Protein AF-A0A957IYY8-F1 (afdb_monomer_lite)

Structure (mmCIF, N/CA/C/O backbone):
data_AF-A0A957IYY8-F1
#
_entry.id   AF-A0A957IYY8-F1
#
loop_
_atom_site.group_PDB
_atom_site.id
_atom_site.type_symbol
_atom_site.label_atom_id
_atom_site.label_alt_id
_atom_site.label_comp_id
_atom_site.label_asym_id
_atom_site.label_entity_id
_atom_site.label_seq_id
_atom_site.pdbx_PDB_ins_code
_atom_site.Cartn_x
_atom_site.Cartn_y
_atom_site.Cartn_z
_atom_site.occupancy
_atom_site.B_iso_or_equiv
_atom_site.auth_seq_id
_atom_site.auth_comp_id
_atom_site.auth_asym_id
_atom_site.auth_atom_id
_atom_site.pdbx_PDB_model_num
ATOM 1 N N . MET A 1 1 ? -9.409 4.990 12.512 1.00 92.94 1 MET A N 1
ATOM 2 C CA . MET A 1 1 ? -9.233 3.867 11.552 1.00 92.94 1 MET A CA 1
ATOM 3 C C . MET A 1 1 ? -7.993 3.044 11.870 1.00 92.94 1 MET A C 1
ATOM 5 O O . MET A 1 1 ? -7.031 3.580 12.411 1.00 92.94 1 MET A O 1
ATOM 9 N N . LYS A 1 2 ? -7.965 1.770 11.450 1.00 94.50 2 LYS A N 1
ATOM 10 C CA . LYS A 1 2 ? -6.816 0.862 11.620 1.00 94.50 2 LYS A CA 1
ATOM 11 C C . LYS A 1 2 ? -6.450 0.139 10.320 1.00 94.50 2 LYS A C 1
ATOM 13 O O . LYS A 1 2 ? -7.322 -0.452 9.693 1.00 94.50 2 LYS A O 1
ATOM 18 N N . LEU A 1 3 ? -5.168 0.152 9.948 1.00 95.88 3 LEU A N 1
ATOM 19 C CA . LEU A 1 3 ? -4.639 -0.587 8.795 1.00 95.88 3 LEU A CA 1
ATOM 20 C C . LEU A 1 3 ? -4.663 -2.095 9.076 1.00 95.88 3 LEU A C 1
ATOM 22 O O . LEU A 1 3 ? -4.176 -2.521 10.125 1.00 95.88 3 LEU A O 1
ATOM 26 N N . ILE A 1 4 ? -5.198 -2.883 8.141 1.00 97.75 4 ILE A N 1
ATOM 27 C CA . ILE A 1 4 ? -5.321 -4.345 8.267 1.00 97.75 4 ILE A CA 1
ATOM 28 C C . ILE A 1 4 ? -4.705 -5.126 7.102 1.00 97.75 4 ILE A C 1
ATOM 30 O O . ILE A 1 4 ? -4.376 -6.293 7.276 1.00 97.75 4 ILE A O 1
ATOM 34 N N . GLU A 1 5 ? -4.494 -4.505 5.941 1.00 98.25 5 GLU A N 1
ATOM 35 C CA . GLU A 1 5 ? -3.810 -5.133 4.802 1.00 98.25 5 GLU A CA 1
ATOM 36 C C . GLU A 1 5 ? -3.047 -4.078 4.000 1.00 98.25 5 GLU A C 1
ATOM 38 O O . GLU A 1 5 ? -3.537 -2.961 3.815 1.00 98.25 5 GLU A O 1
ATOM 43 N N . ALA A 1 6 ? -1.871 -4.438 3.489 1.00 98.12 6 ALA A N 1
ATOM 44 C CA . ALA A 1 6 ? -1.115 -3.637 2.534 1.00 98.12 6 ALA A CA 1
ATOM 45 C C . ALA A 1 6 ? -0.638 -4.504 1.361 1.00 98.12 6 ALA A C 1
ATOM 47 O O . ALA A 1 6 ? -0.096 -5.590 1.556 1.00 98.12 6 ALA A O 1
ATOM 48 N N . HIS A 1 7 ? -0.810 -4.011 0.136 1.00 98.38 7 HIS A N 1
ATOM 49 C CA . HIS A 1 7 ? -0.448 -4.708 -1.096 1.00 98.38 7 HIS A CA 1
ATOM 50 C C . HIS A 1 7 ? 0.373 -3.789 -2.006 1.00 98.38 7 HIS A C 1
ATOM 52 O O . HIS A 1 7 ? -0.148 -2.826 -2.574 1.00 98.38 7 HIS A O 1
ATOM 58 N N . ALA A 1 8 ? 1.672 -4.080 -2.115 1.00 98.25 8 ALA A N 1
ATOM 59 C CA . ALA A 1 8 ? 2.616 -3.302 -2.909 1.00 98.25 8 ALA A CA 1
ATOM 60 C C . ALA A 1 8 ? 2.744 -3.860 -4.332 1.00 98.25 8 ALA A C 1
ATOM 62 O O . ALA A 1 8 ? 3.024 -5.042 -4.522 1.00 98.25 8 ALA A O 1
ATOM 63 N N . THR A 1 9 ? 2.635 -2.987 -5.328 1.00 97.88 9 THR A N 1
ATOM 64 C CA . THR A 1 9 ? 2.83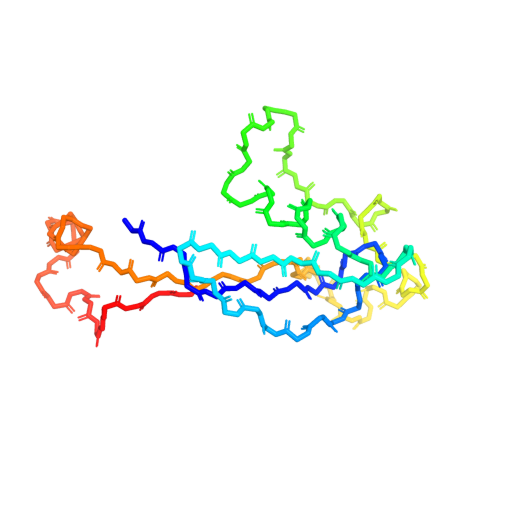9 -3.305 -6.750 1.00 97.88 9 THR A CA 1
ATOM 65 C C . THR A 1 9 ? 3.737 -2.244 -7.382 1.00 97.88 9 THR A C 1
ATOM 67 O O . THR A 1 9 ? 3.893 -1.158 -6.836 1.00 97.88 9 THR A O 1
ATOM 70 N N . ASN A 1 10 ? 4.377 -2.544 -8.513 1.00 97.62 10 ASN A N 1
ATOM 71 C CA . ASN A 1 10 ? 5.042 -1.543 -9.357 1.00 97.62 10 ASN A CA 1
ATOM 72 C C . ASN A 1 10 ? 6.015 -0.581 -8.632 1.00 97.62 10 ASN A C 1
ATOM 74 O O . ASN A 1 10 ? 6.071 0.608 -8.956 1.00 97.62 10 ASN A O 1
ATOM 78 N N . TYR A 1 11 ? 6.821 -1.069 -7.680 1.00 97.69 11 TYR A N 1
ATOM 79 C CA . TYR A 1 11 ? 7.711 -0.216 -6.885 1.00 97.69 11 TYR A CA 1
ATOM 80 C C . TYR A 1 11 ? 9.117 -0.794 -6.715 1.00 97.69 11 TYR A C 1
ATOM 82 O O . TYR A 1 11 ? 9.360 -1.736 -5.959 1.00 97.69 11 TYR A O 1
ATOM 90 N N . ARG A 1 12 ? 10.093 -0.157 -7.365 1.00 96.38 12 ARG A N 1
ATOM 91 C CA . ARG A 1 12 ? 11.523 -0.487 -7.354 1.00 96.38 12 ARG A CA 1
ATOM 92 C C . ARG A 1 12 ? 11.764 -1.931 -7.790 1.00 96.38 12 ARG A C 1
ATOM 94 O O . ARG A 1 12 ? 11.744 -2.229 -8.977 1.00 96.38 12 ARG A O 1
ATOM 101 N N . ASN A 1 13 ? 12.033 -2.821 -6.843 1.00 95.44 13 ASN A N 1
ATOM 102 C CA . ASN A 1 13 ? 12.244 -4.242 -7.089 1.00 95.44 13 ASN A CA 1
ATOM 103 C C . ASN A 1 13 ? 10.976 -5.087 -6.861 1.00 95.44 13 ASN A C 1
ATOM 105 O O . ASN A 1 13 ? 11.014 -6.289 -7.102 1.00 95.44 13 ASN A O 1
ATOM 109 N N . ILE A 1 14 ? 9.872 -4.480 -6.415 1.00 97.12 14 ILE A N 1
ATOM 110 C CA . ILE A 1 14 ? 8.563 -5.121 -6.268 1.00 97.12 14 ILE A CA 1
ATOM 111 C C . ILE A 1 14 ? 7.807 -4.979 -7.588 1.00 97.12 14 ILE A C 1
ATOM 113 O O . ILE A 1 14 ? 7.543 -3.864 -8.038 1.00 97.12 14 ILE A O 1
ATOM 117 N N . ILE A 1 15 ? 7.464 -6.113 -8.197 1.00 96.69 15 ILE A N 1
ATOM 118 C CA . ILE A 1 15 ? 6.556 -6.158 -9.350 1.00 96.69 15 ILE A CA 1
ATOM 119 C C . ILE A 1 15 ? 5.123 -6.260 -8.834 1.00 96.69 15 ILE A C 1
ATOM 121 O O . ILE A 1 15 ? 4.323 -5.354 -9.040 1.00 96.69 15 ILE A O 1
ATOM 125 N N . ASP A 1 16 ? 4.860 -7.323 -8.084 1.00 97.56 16 ASP A N 1
ATOM 126 C CA . ASP A 1 16 ? 3.605 -7.598 -7.401 1.00 97.56 16 ASP A CA 1
ATOM 127 C C . ASP A 1 16 ? 3.956 -8.429 -6.163 1.00 97.56 16 ASP A C 1
ATOM 129 O O . ASP A 1 16 ? 4.455 -9.549 -6.289 1.00 97.56 16 ASP A O 1
ATOM 133 N N . ALA A 1 17 ? 3.875 -7.822 -4.981 1.00 97.00 17 ALA A N 1
ATOM 134 C CA . ALA A 1 17 ? 4.041 -8.551 -3.729 1.00 97.00 17 ALA A CA 1
ATOM 135 C C . ALA A 1 17 ? 2.713 -9.217 -3.367 1.00 97.00 17 ALA A C 1
ATOM 137 O O . ALA A 1 17 ? 1.664 -8.680 -3.690 1.00 97.00 17 ALA A O 1
ATOM 138 N N . ASP A 1 18 ? 2.730 -10.320 -2.627 1.00 96.12 18 ASP A N 1
ATOM 139 C CA . ASP A 1 18 ? 1.484 -10.804 -2.034 1.00 96.12 18 ASP A CA 1
ATOM 140 C C . ASP A 1 18 ? 0.939 -9.772 -1.023 1.00 96.12 18 ASP A C 1
ATOM 142 O O . ASP A 1 18 ? 1.729 -9.060 -0.381 1.00 96.12 18 ASP A O 1
ATOM 146 N N . PRO A 1 19 ? -0.393 -9.664 -0.858 1.00 97.38 19 PRO A N 1
ATOM 147 C CA . PRO A 1 19 ? -0.979 -8.861 0.205 1.00 97.38 19 PRO A CA 1
ATOM 148 C C . PRO A 1 19 ? -0.455 -9.287 1.578 1.00 97.38 19 PRO A C 1
ATOM 150 O O . PRO A 1 19 ? -0.373 -10.474 1.897 1.00 97.38 19 PRO A O 1
ATOM 153 N N . VAL A 1 20 ? -0.102 -8.303 2.400 1.00 97.88 20 VAL A N 1
ATOM 154 C CA . VAL A 1 20 ? 0.400 -8.514 3.757 1.00 97.88 20 VAL A CA 1
ATOM 155 C C . VAL A 1 20 ? -0.682 -8.108 4.743 1.00 97.88 20 VAL A C 1
ATOM 157 O O . VAL A 1 20 ? -1.026 -6.929 4.831 1.00 97.88 20 VAL A O 1
ATOM 160 N N . GLU A 1 21 ? -1.181 -9.074 5.511 1.00 98.06 21 GLU A N 1
ATOM 161 C CA . GLU A 1 21 ? -2.046 -8.811 6.661 1.00 98.06 21 GLU A CA 1
ATOM 162 C C . GLU A 1 21 ? -1.264 -8.078 7.760 1.00 98.06 21 GLU A C 1
ATOM 164 O O . GLU A 1 21 ? -0.147 -8.458 8.124 1.00 98.06 21 GLU A O 1
ATOM 169 N N . ILE A 1 22 ? -1.858 -7.014 8.298 1.00 97.50 22 ILE A N 1
ATOM 170 C CA . ILE A 1 22 ? -1.240 -6.137 9.289 1.00 97.50 22 ILE A CA 1
ATOM 171 C C . ILE A 1 22 ? -1.908 -6.351 10.649 1.00 97.50 22 ILE A C 1
ATOM 173 O O . ILE A 1 22 ? -3.041 -5.940 10.901 1.00 97.50 22 ILE A O 1
ATOM 177 N N . GLY A 1 23 ? -1.169 -6.994 11.553 1.00 95.81 23 GLY A N 1
ATOM 178 C CA . GLY A 1 23 ? -1.534 -7.147 12.959 1.00 95.81 23 GLY A CA 1
ATOM 179 C C . GLY A 1 23 ? -1.038 -5.995 13.840 1.00 95.81 23 GLY A C 1
ATOM 180 O O . GLY A 1 23 ? -0.551 -4.971 13.368 1.00 95.81 23 GLY A O 1
ATOM 181 N N . GLN A 1 24 ? -1.120 -6.176 15.162 1.00 94.88 24 GLN A N 1
ATOM 182 C CA . GLN A 1 24 ? -0.519 -5.238 16.127 1.00 94.88 24 GLN A CA 1
ATOM 183 C C . GLN A 1 24 ? 1.004 -5.150 15.991 1.00 94.88 24 GLN A C 1
ATOM 185 O O . GLN A 1 24 ? 1.566 -4.062 16.063 1.00 94.88 24 GLN A O 1
ATOM 190 N N . THR A 1 25 ? 1.645 -6.289 15.741 1.00 95.62 25 THR A N 1
ATOM 191 C CA . THR A 1 25 ? 3.070 -6.380 15.437 1.00 95.62 25 THR A CA 1
ATOM 192 C C . THR A 1 25 ? 3.217 -7.244 14.200 1.00 95.62 25 THR A C 1
ATOM 194 O O . THR A 1 25 ? 2.834 -8.412 14.216 1.00 95.62 25 THR A O 1
ATOM 197 N N . THR A 1 26 ? 3.776 -6.672 13.138 1.00 96.00 26 THR A N 1
ATOM 198 C CA . THR A 1 26 ? 4.011 -7.368 11.870 1.00 96.00 26 THR A CA 1
ATOM 199 C C . THR A 1 26 ? 5.476 -7.198 11.492 1.00 96.00 26 THR A C 1
ATOM 201 O O . THR A 1 26 ? 5.977 -6.076 11.442 1.00 96.00 26 THR A O 1
ATOM 204 N N . CYS A 1 27 ? 6.174 -8.306 11.241 1.00 96.00 27 CYS A N 1
ATOM 205 C CA . CYS A 1 27 ? 7.605 -8.308 10.940 1.00 96.00 27 CYS A CA 1
ATOM 206 C C . CYS A 1 27 ? 7.852 -8.766 9.502 1.00 96.00 27 CYS A C 1
ATOM 208 O O . CYS A 1 27 ? 7.510 -9.888 9.138 1.00 96.00 27 CYS A O 1
ATOM 210 N N . LEU A 1 28 ? 8.521 -7.933 8.701 1.00 95.62 28 LEU A N 1
ATOM 211 C CA . LEU A 1 28 ? 8.988 -8.317 7.368 1.00 95.62 28 LEU A CA 1
ATOM 212 C C . LEU A 1 28 ? 10.384 -8.942 7.472 1.00 95.62 28 LEU A C 1
ATOM 214 O O . LEU A 1 28 ? 11.339 -8.279 7.881 1.00 95.62 28 LEU A O 1
ATOM 218 N N . VAL A 1 29 ? 10.523 -10.205 7.066 1.00 95.56 29 VAL A N 1
ATOM 219 C CA . VAL A 1 29 ? 11.792 -10.957 7.089 1.00 95.56 29 VAL A CA 1
ATOM 220 C C . VAL A 1 29 ? 12.148 -11.487 5.702 1.00 95.56 29 VAL A C 1
ATOM 222 O O . VAL A 1 29 ? 11.297 -11.627 4.833 1.00 95.56 29 VAL A O 1
ATOM 225 N N . GLY A 1 30 ? 13.435 -11.732 5.458 1.00 94.38 30 GLY A N 1
ATOM 226 C CA . GLY A 1 30 ? 13.920 -12.225 4.167 1.00 94.38 30 GLY A CA 1
ATOM 227 C C . GLY A 1 30 ? 15.357 -11.808 3.877 1.00 94.38 30 GLY A C 1
ATOM 228 O O . GLY A 1 30 ? 15.925 -10.975 4.587 1.00 94.38 30 GLY A O 1
ATOM 229 N N . LYS A 1 31 ? 15.936 -12.353 2.803 1.00 96.44 31 LYS A N 1
ATOM 230 C CA . LYS A 1 31 ? 17.315 -12.064 2.369 1.00 96.44 31 LYS A CA 1
ATOM 231 C C . LYS A 1 31 ? 17.518 -10.586 2.003 1.00 96.44 31 LYS A C 1
ATOM 233 O O . LYS A 1 31 ? 16.559 -9.814 1.881 1.00 96.44 31 LYS A O 1
ATOM 238 N N . ASN A 1 32 ? 18.775 -10.184 1.834 1.00 93.25 32 ASN A N 1
ATOM 239 C CA . ASN A 1 32 ? 19.104 -8.879 1.262 1.00 93.25 32 ASN A CA 1
ATOM 240 C C . ASN A 1 32 ? 18.412 -8.719 -0.096 1.00 93.25 32 ASN A C 1
ATOM 242 O O . ASN A 1 32 ? 18.227 -9.700 -0.810 1.00 93.25 32 ASN A O 1
ATOM 246 N N . GLU A 1 33 ? 17.960 -7.498 -0.389 1.00 91.75 33 GLU A N 1
ATOM 247 C CA . GLU A 1 33 ? 17.272 -7.146 -1.644 1.00 91.75 33 GLU A CA 1
ATOM 248 C C . GLU A 1 33 ? 15.915 -7.836 -1.881 1.00 91.75 33 GLU A C 1
ATOM 250 O O . GLU A 1 33 ? 15.283 -7.610 -2.905 1.00 91.75 33 GLU A O 1
ATOM 255 N N . ALA A 1 34 ? 15.376 -8.564 -0.896 1.00 93.69 34 ALA A N 1
ATOM 256 C CA . ALA A 1 34 ? 14.045 -9.182 -0.979 1.00 93.69 34 ALA A CA 1
ATOM 257 C C . ALA A 1 34 ? 12.866 -8.180 -0.995 1.00 93.69 34 ALA A C 1
ATOM 259 O O . ALA A 1 34 ? 11.716 -8.586 -0.934 1.00 93.69 34 ALA A O 1
ATOM 260 N N . GLY A 1 35 ? 13.122 -6.866 -1.017 1.00 95.00 35 GLY A N 1
ATOM 261 C CA . GLY A 1 35 ? 12.070 -5.845 -1.128 1.00 95.00 35 GLY A CA 1
ATOM 262 C C . GLY A 1 35 ? 11.461 -5.345 0.182 1.00 95.00 35 GLY A C 1
ATOM 263 O O . GLY A 1 35 ? 10.661 -4.425 0.133 1.00 95.00 35 GLY A O 1
ATOM 264 N N . LYS A 1 36 ? 11.893 -5.826 1.355 1.00 97.25 36 LYS A N 1
ATOM 265 C CA . LYS A 1 36 ? 11.389 -5.362 2.670 1.00 97.25 36 LYS A CA 1
ATOM 266 C C . LYS A 1 36 ? 11.384 -3.833 2.821 1.00 97.25 36 LYS A C 1
ATOM 268 O O . LYS A 1 36 ? 10.363 -3.228 3.122 1.00 97.25 36 LYS A O 1
ATOM 273 N N . SER A 1 37 ? 12.525 -3.190 2.565 1.00 96.94 37 SER A N 1
ATOM 274 C CA . SER A 1 37 ? 12.637 -1.728 2.646 1.00 96.94 37 SER A CA 1
ATOM 275 C C . SER A 1 37 ? 11.882 -1.017 1.524 1.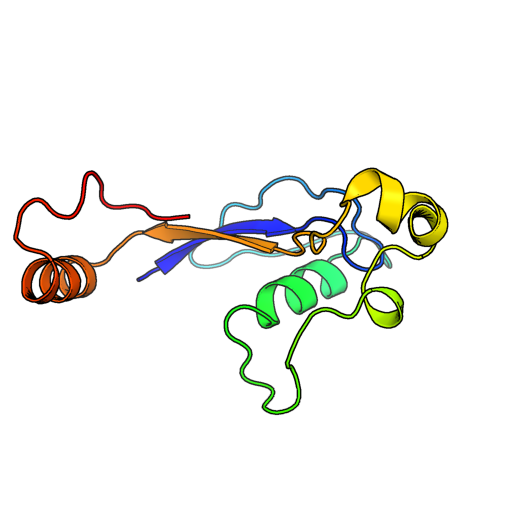00 96.94 37 SER A C 1
ATOM 277 O O . SER A 1 37 ? 11.457 0.116 1.715 1.00 96.94 37 SER A O 1
ATOM 279 N N . ALA A 1 38 ? 11.725 -1.648 0.357 1.00 97.00 38 ALA A N 1
ATOM 280 C CA . ALA A 1 38 ? 10.925 -1.091 -0.728 1.00 97.00 38 ALA A CA 1
ATOM 281 C C . ALA A 1 38 ? 9.433 -1.113 -0.369 1.00 97.00 38 ALA A C 1
ATOM 283 O O . ALA A 1 38 ? 8.766 -0.110 -0.573 1.00 97.00 38 ALA A O 1
ATOM 284 N N . PHE A 1 39 ? 8.950 -2.190 0.254 1.00 97.88 39 PHE A N 1
ATOM 285 C CA . PHE A 1 39 ? 7.574 -2.318 0.732 1.00 97.88 39 PH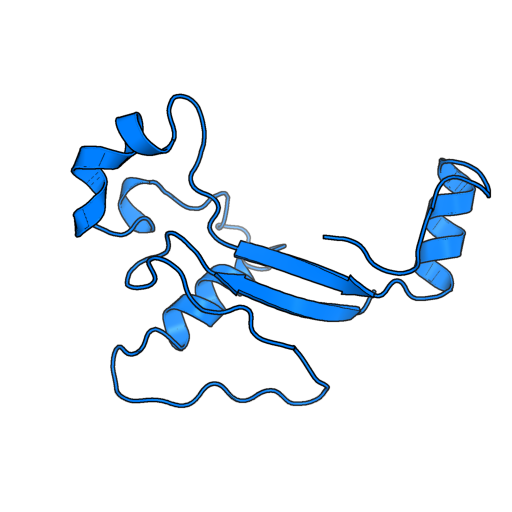E A CA 1
ATOM 286 C C . PHE A 1 39 ? 7.234 -1.225 1.750 1.00 97.88 39 PHE A C 1
ATOM 288 O O . PHE A 1 39 ? 6.249 -0.515 1.583 1.00 97.88 39 PHE A O 1
ATOM 295 N N . LEU A 1 40 ? 8.089 -1.023 2.761 1.00 96.50 40 LEU A N 1
ATOM 296 C CA . LEU A 1 40 ? 7.869 0.024 3.768 1.00 96.50 40 LEU A CA 1
ATOM 297 C C . LEU A 1 40 ? 7.916 1.437 3.169 1.00 96.50 40 LEU A C 1
ATOM 299 O O . LEU A 1 40 ? 7.118 2.280 3.557 1.00 96.50 40 LEU A O 1
ATOM 303 N N . LYS A 1 41 ? 8.803 1.696 2.200 1.00 95.62 41 LYS A N 1
ATOM 304 C CA . LYS A 1 41 ? 8.855 2.990 1.494 1.00 95.62 41 LYS A CA 1
ATOM 305 C C . LYS A 1 41 ? 7.672 3.208 0.553 1.00 95.62 41 LYS A C 1
ATOM 307 O O . LYS A 1 41 ? 7.274 4.343 0.341 1.00 95.62 41 LYS A O 1
ATOM 312 N N . ALA A 1 42 ? 7.130 2.144 -0.034 1.00 96.69 42 ALA A N 1
ATOM 313 C CA . ALA A 1 42 ? 5.878 2.228 -0.770 1.00 96.69 42 ALA A CA 1
ATOM 314 C C . ALA A 1 42 ? 4.734 2.577 0.188 1.00 96.69 42 ALA A C 1
ATOM 316 O O . ALA A 1 42 ? 3.961 3.472 -0.116 1.00 96.69 42 ALA A O 1
ATOM 317 N N . LEU A 1 43 ? 4.663 1.932 1.356 1.00 96.38 43 LEU A N 1
ATOM 318 C CA . LEU A 1 43 ? 3.609 2.180 2.342 1.00 96.38 43 LEU A CA 1
ATOM 319 C C . LEU A 1 43 ? 3.667 3.594 2.930 1.00 96.38 43 LEU A C 1
ATOM 321 O O . LEU A 1 43 ? 2.627 4.210 3.117 1.00 96.38 43 LEU A O 1
ATOM 325 N N . GLU A 1 44 ? 4.869 4.113 3.184 1.00 94.88 44 GLU A N 1
ATOM 326 C CA . GLU A 1 44 ? 5.067 5.449 3.758 1.00 94.88 44 GLU A CA 1
ATOM 327 C C . GLU A 1 44 ? 4.485 6.573 2.895 1.00 94.88 44 GLU A C 1
ATOM 329 O O . GLU A 1 44 ? 4.026 7.561 3.448 1.00 94.88 44 GLU A O 1
ATOM 334 N N . GLY A 1 45 ? 4.360 6.392 1.577 1.00 92.06 45 GLY A N 1
ATOM 335 C CA . GLY A 1 45 ? 3.707 7.383 0.717 1.00 92.06 45 GLY A CA 1
ATOM 336 C C . GLY A 1 45 ? 2.194 7.557 0.947 1.00 92.06 45 GLY A C 1
ATOM 337 O O . GLY A 1 45 ? 1.593 8.417 0.303 1.00 92.06 45 GLY A O 1
ATOM 338 N N . ILE A 1 46 ? 1.565 6.781 1.846 1.00 89.00 46 ILE A N 1
ATOM 339 C CA . ILE A 1 46 ? 0.126 6.837 2.150 1.00 89.00 46 ILE A CA 1
ATOM 340 C C . ILE A 1 46 ? -0.142 7.168 3.627 1.00 89.00 46 ILE A C 1
ATOM 342 O O . ILE A 1 46 ? 0.033 6.313 4.496 1.00 89.00 46 ILE A O 1
ATOM 346 N N . PRO A 1 47 ? -0.784 8.316 3.895 1.00 84.94 47 PRO A N 1
ATOM 347 C CA . PRO A 1 47 ? -0.293 9.637 3.512 1.00 84.94 47 PRO A CA 1
ATOM 348 C C . PRO A 1 47 ? 1.111 9.882 4.092 1.00 84.94 47 PRO A C 1
ATOM 350 O O . PRO A 1 47 ? 1.368 9.601 5.262 1.00 84.94 47 PRO A O 1
ATOM 353 N N . SER A 1 48 ? 2.005 10.428 3.269 1.00 90.81 48 SER A N 1
ATOM 354 C CA . SER A 1 48 ? 3.397 10.694 3.647 1.00 90.81 48 SER A CA 1
ATOM 355 C C . SER A 1 48 ? 3.536 11.733 4.755 1.00 90.81 48 SER A C 1
ATOM 357 O O . SER A 1 48 ? 2.823 12.740 4.778 1.00 90.81 48 SER A O 1
ATOM 359 N N . THR A 1 49 ? 4.507 11.517 5.646 1.00 90.69 49 THR A N 1
ATOM 360 C CA . THR A 1 49 ? 4.958 12.544 6.597 1.00 90.69 49 THR A CA 1
ATOM 361 C C . THR A 1 49 ? 6.151 13.344 6.072 1.00 90.69 49 THR A C 1
ATOM 363 O O . THR A 1 49 ? 6.465 14.392 6.641 1.00 90.69 49 THR A O 1
ATOM 366 N N . ASP A 1 50 ? 6.796 12.904 4.985 1.00 91.69 50 ASP A N 1
ATOM 367 C CA . ASP A 1 50 ? 7.785 13.698 4.254 1.00 91.69 50 ASP A CA 1
ATOM 368 C C . ASP A 1 50 ? 7.078 14.794 3.433 1.00 91.69 50 ASP A C 1
ATOM 370 O O . ASP A 1 50 ? 6.374 14.470 2.470 1.00 91.69 50 ASP A O 1
ATOM 374 N N . PRO A 1 51 ? 7.283 16.090 3.751 1.00 90.75 51 PRO A N 1
ATOM 375 C CA . PRO A 1 51 ? 6.659 17.200 3.030 1.00 90.75 51 PRO A CA 1
ATOM 376 C C . PRO A 1 51 ? 7.158 17.353 1.586 1.00 90.75 51 PRO A C 1
ATOM 378 O O . PRO A 1 51 ? 6.578 18.119 0.822 1.00 90.75 51 PRO A O 1
ATOM 381 N N . ASN A 1 52 ? 8.244 16.669 1.209 1.00 91.00 52 ASN A N 1
ATOM 382 C CA . ASN A 1 52 ? 8.777 16.694 -0.153 1.00 91.00 52 ASN A CA 1
ATOM 383 C C . ASN A 1 52 ? 8.231 15.550 -1.017 1.00 91.00 52 ASN A C 1
ATOM 385 O O . ASN A 1 52 ? 8.454 15.541 -2.232 1.00 91.00 52 ASN A O 1
ATOM 389 N N . PHE A 1 53 ? 7.548 14.574 -0.412 1.00 91.75 53 PHE A N 1
ATOM 390 C CA . PHE A 1 53 ? 6.924 13.492 -1.153 1.00 91.75 53 PHE A CA 1
ATOM 391 C C . PHE A 1 53 ? 5.589 13.967 -1.731 1.00 91.75 53 PHE A C 1
ATOM 393 O O . PHE A 1 53 ? 4.622 14.172 -1.004 1.00 91.75 53 PHE A O 1
ATOM 400 N N . ASN A 1 54 ? 5.546 14.119 -3.054 1.00 88.62 54 ASN A N 1
ATOM 401 C CA . ASN A 1 54 ? 4.333 14.516 -3.772 1.00 88.62 54 ASN A CA 1
ATOM 402 C C . ASN A 1 54 ? 3.688 13.343 -4.519 1.00 88.62 54 ASN A C 1
ATOM 404 O O . ASN A 1 54 ? 2.469 13.224 -4.547 1.00 88.62 54 ASN A O 1
ATOM 408 N N . GLU A 1 55 ? 4.498 12.480 -5.136 1.00 92.62 55 GLU A N 1
ATOM 409 C CA . GLU A 1 55 ? 4.025 11.359 -5.949 1.00 92.62 55 GLU A CA 1
ATOM 410 C C . GLU A 1 55 ? 5.108 10.285 -6.123 1.00 92.62 55 GLU A C 1
ATOM 412 O O . GLU A 1 55 ? 6.304 10.531 -5.932 1.00 92.62 55 GLU A O 1
ATOM 417 N N . TYR A 1 56 ? 4.692 9.094 -6.557 1.00 94.94 56 TYR A N 1
ATOM 418 C CA . TYR A 1 56 ? 5.622 8.060 -7.000 1.00 94.94 56 TYR A CA 1
ATOM 419 C C . TYR A 1 56 ? 6.051 8.318 -8.447 1.00 94.94 56 TYR A C 1
ATOM 421 O O . TYR A 1 56 ? 5.279 8.147 -9.388 1.00 94.94 56 TYR A O 1
ATOM 429 N N . GLY A 1 57 ? 7.313 8.690 -8.645 1.00 93.38 57 GLY A N 1
ATOM 430 C CA . GLY A 1 57 ? 7.820 9.043 -9.967 1.00 93.38 57 GLY A CA 1
ATOM 431 C C . GLY A 1 57 ? 8.018 7.826 -10.877 1.00 93.38 57 GLY A C 1
ATOM 432 O O . GLY A 1 57 ? 8.715 6.872 -10.522 1.00 93.38 57 GLY A O 1
ATOM 433 N N . LYS A 1 58 ? 7.509 7.895 -12.114 1.00 94.31 58 LYS A N 1
ATOM 434 C CA . LYS A 1 58 ? 7.697 6.858 -13.150 1.00 94.31 58 LYS A CA 1
ATOM 435 C C . LYS A 1 58 ? 9.167 6.469 -13.354 1.00 94.31 58 LYS A C 1
ATOM 437 O O . LYS A 1 58 ? 9.488 5.296 -13.470 1.00 94.31 58 LYS A O 1
ATOM 442 N N . ILE A 1 59 ? 10.087 7.434 -13.401 1.00 92.75 59 ILE A N 1
ATOM 443 C CA . ILE A 1 59 ? 11.513 7.151 -13.657 1.00 92.75 59 ILE A CA 1
ATOM 444 C C . ILE A 1 59 ? 12.252 6.703 -12.387 1.00 92.75 59 ILE A C 1
ATOM 446 O O . ILE A 1 59 ? 13.185 5.903 -12.461 1.00 92.75 59 ILE A O 1
ATOM 450 N N . THR A 1 60 ? 11.856 7.227 -11.226 1.00 92.75 60 THR A N 1
ATOM 451 C CA . THR A 1 60 ? 12.583 7.077 -9.955 1.00 92.75 60 THR A CA 1
ATOM 452 C C . THR A 1 60 ? 12.078 5.919 -9.099 1.00 92.75 60 THR A C 1
ATOM 454 O O . THR A 1 60 ? 12.825 5.397 -8.268 1.00 92.75 60 THR A O 1
ATOM 457 N N . ASN A 1 61 ? 10.813 5.525 -9.252 1.00 95.88 61 ASN A N 1
ATOM 458 C CA . ASN A 1 61 ? 10.155 4.558 -8.379 1.00 95.88 61 ASN A CA 1
ATOM 459 C C . ASN A 1 61 ? 9.622 3.330 -9.110 1.00 95.88 61 ASN A C 1
ATOM 461 O O . ASN A 1 61 ? 9.602 2.268 -8.498 1.00 95.88 61 ASN A O 1
ATOM 465 N N . TYR A 1 62 ? 9.254 3.423 -10.387 1.00 97.38 62 TYR A N 1
ATOM 466 C CA . TYR A 1 62 ? 8.767 2.262 -11.133 1.00 97.38 62 TYR A CA 1
ATOM 467 C C . TYR A 1 62 ? 9.881 1.222 -11.386 1.00 97.38 62 TYR A C 1
ATOM 469 O O . TYR A 1 62 ? 11.050 1.600 -11.551 1.00 97.38 62 TYR A O 1
ATOM 477 N N . PRO A 1 63 ? 9.571 -0.088 -11.459 1.00 97.19 63 PRO A N 1
ATOM 478 C CA . PRO A 1 63 ? 10.548 -1.112 -11.780 1.00 97.19 63 PRO A CA 1
ATOM 479 C C . PRO A 1 63 ? 11.224 -0.849 -13.119 1.00 97.19 63 PRO A C 1
ATOM 481 O O . PRO A 1 63 ? 10.620 -0.929 -14.189 1.00 97.19 63 PRO A O 1
ATOM 484 N N . ARG A 1 64 ? 12.531 -0.577 -13.068 1.00 95.06 64 ARG A N 1
ATOM 485 C CA . ARG A 1 64 ? 13.295 -0.125 -14.239 1.00 95.06 64 ARG A CA 1
ATOM 486 C C . ARG A 1 64 ? 13.227 -1.096 -15.420 1.00 95.06 64 ARG A C 1
ATOM 488 O O . ARG A 1 64 ? 13.247 -0.656 -16.563 1.00 95.06 64 ARG A O 1
ATOM 495 N N . ARG A 1 65 ? 13.102 -2.401 -15.152 1.00 94.31 65 ARG A N 1
ATOM 496 C CA . ARG A 1 65 ? 12.964 -3.445 -16.182 1.00 94.31 65 ARG A CA 1
ATOM 497 C C . ARG A 1 65 ? 11.635 -3.375 -16.943 1.00 94.31 65 ARG A C 1
ATOM 499 O O . ARG A 1 65 ? 11.585 -3.822 -18.078 1.00 94.31 65 ARG A O 1
ATOM 506 N N . MET A 1 66 ? 10.585 -2.828 -16.334 1.00 96.06 66 MET A N 1
ATOM 507 C CA . MET A 1 66 ? 9.261 -2.696 -16.951 1.00 96.06 66 MET A CA 1
ATOM 508 C C . MET A 1 66 ? 9.047 -1.319 -17.589 1.00 96.06 66 MET A C 1
ATOM 510 O O . MET A 1 66 ? 8.043 -1.093 -18.251 1.00 96.06 66 MET A O 1
ATOM 514 N N . LEU A 1 67 ? 9.986 -0.382 -17.421 1.00 95.38 67 LEU A N 1
ATOM 515 C CA . LEU A 1 67 ? 9.799 1.012 -17.824 1.00 95.38 67 LEU A CA 1
ATOM 516 C C . LEU A 1 67 ? 9.496 1.183 -19.322 1.00 95.38 67 LEU A C 1
ATOM 518 O O . LEU A 1 67 ? 8.731 2.072 -19.684 1.00 95.38 67 LEU A O 1
ATOM 522 N N . SER A 1 68 ? 10.061 0.332 -20.184 1.00 95.44 68 SER A N 1
ATOM 523 C CA . SER A 1 68 ? 9.789 0.354 -21.628 1.00 95.44 68 SER A CA 1
ATOM 524 C C . SER A 1 68 ? 8.351 -0.029 -21.980 1.00 95.44 68 SER A C 1
ATOM 526 O O . SER A 1 68 ? 7.864 0.388 -23.023 1.00 95.44 68 SER A O 1
ATOM 528 N N . ALA A 1 69 ? 7.689 -0.817 -21.129 1.00 95.00 69 ALA A N 1
ATOM 529 C CA . ALA A 1 69 ? 6.301 -1.237 -21.301 1.00 95.00 69 ALA A CA 1
ATOM 530 C C . ALA A 1 69 ? 5.305 -0.317 -20.576 1.00 95.00 69 ALA A C 1
ATOM 532 O O . ALA A 1 69 ? 4.112 -0.437 -20.806 1.00 95.00 69 ALA A O 1
ATOM 533 N N . TYR A 1 70 ? 5.774 0.638 -19.763 1.00 95.44 70 TYR A N 1
ATOM 534 C CA . TYR A 1 70 ? 4.922 1.444 -18.880 1.00 95.44 70 TYR A CA 1
ATOM 535 C C . TYR A 1 70 ? 3.720 2.086 -19.590 1.00 95.44 70 TYR A C 1
ATOM 537 O O . TYR A 1 70 ? 2.601 1.976 -19.107 1.00 95.44 70 TYR A O 1
ATOM 545 N N . GLU A 1 71 ? 3.937 2.737 -20.737 1.00 93.94 71 GLU A N 1
ATOM 546 C CA . GLU A 1 71 ? 2.847 3.383 -21.493 1.00 93.94 71 GLU A CA 1
ATOM 547 C C . GLU A 1 71 ? 1.829 2.361 -22.016 1.00 93.94 71 GLU A C 1
ATOM 549 O O . GLU A 1 71 ? 0.636 2.629 -22.059 1.00 93.94 71 GLU A O 1
ATOM 554 N N . SER A 1 72 ? 2.291 1.163 -22.383 1.00 95.31 72 SER A N 1
ATOM 555 C CA . SER A 1 72 ? 1.408 0.079 -22.818 1.00 95.31 72 SER A CA 1
ATOM 556 C C . SER A 1 72 ? 0.634 -0.534 -21.651 1.00 95.31 72 SER A C 1
ATOM 558 O O . SER A 1 72 ? -0.507 -0.945 -21.841 1.00 95.31 72 SER A O 1
ATOM 560 N N . ASP A 1 73 ? 1.254 -0.626 -20.473 1.00 92.81 73 ASP A N 1
ATOM 561 C CA . ASP A 1 73 ? 0.679 -1.278 -19.293 1.00 92.81 73 ASP A CA 1
ATOM 562 C C . ASP A 1 73 ? -0.334 -0.378 -18.569 1.00 92.81 73 ASP A C 1
ATOM 564 O O . ASP A 1 73 ? -1.303 -0.882 -18.001 1.00 92.81 73 ASP A O 1
ATOM 568 N N . HIS A 1 74 ? -0.125 0.946 -18.586 1.00 93.81 74 HIS A N 1
ATOM 569 C CA . HIS A 1 74 ? -0.925 1.901 -17.804 1.00 93.81 74 HIS A CA 1
ATOM 570 C C . HIS A 1 74 ? -1.688 2.926 -18.651 1.00 93.81 74 HIS A C 1
ATOM 572 O O . HIS A 1 74 ? -2.566 3.602 -18.114 1.00 93.81 74 HIS A O 1
ATOM 578 N N . GLY A 1 75 ? -1.412 3.034 -19.956 1.00 90.44 75 GLY A N 1
ATOM 579 C CA . GLY A 1 75 ? -2.023 4.043 -20.827 1.00 90.44 75 GLY A CA 1
ATOM 580 C C . GLY A 1 75 ? -1.813 5.458 -20.282 1.00 90.44 75 GLY A C 1
ATOM 581 O O . GLY A 1 75 ? -0.722 5.799 -19.836 1.00 90.44 75 GLY A O 1
ATOM 582 N N . ASP A 1 76 ? -2.888 6.248 -20.232 1.00 85.38 76 ASP A N 1
ATOM 583 C CA . ASP A 1 76 ? -2.877 7.597 -19.639 1.00 85.38 76 ASP A CA 1
ATOM 584 C C . ASP A 1 76 ? -2.855 7.591 -18.091 1.00 85.38 76 ASP A C 1
ATOM 586 O O . ASP A 1 76 ? -2.883 8.644 -17.449 1.00 85.38 76 ASP A O 1
ATOM 590 N N . GLY A 1 77 ? -2.856 6.408 -17.469 1.00 90.81 77 GLY A N 1
ATOM 591 C CA . GLY A 1 77 ? -2.891 6.220 -16.024 1.00 90.81 77 GLY A CA 1
ATOM 592 C C . GLY A 1 77 ? -1.514 6.178 -15.355 1.00 90.81 77 GLY A C 1
ATOM 593 O O . GLY A 1 77 ? -0.460 6.056 -15.980 1.00 90.81 77 GLY A O 1
ATOM 594 N N . GLN A 1 78 ? -1.526 6.236 -14.022 1.00 92.12 78 GLN A N 1
ATOM 595 C CA . GLN A 1 78 ? -0.342 5.997 -13.198 1.00 92.12 78 GLN A CA 1
ATOM 596 C C . GLN A 1 78 ? -0.352 4.581 -12.622 1.00 92.12 78 GLN A C 1
ATOM 598 O O . GLN A 1 78 ? -1.392 4.074 -12.197 1.00 92.12 78 GLN A O 1
ATOM 603 N N . ALA A 1 79 ? 0.826 3.962 -12.553 1.00 95.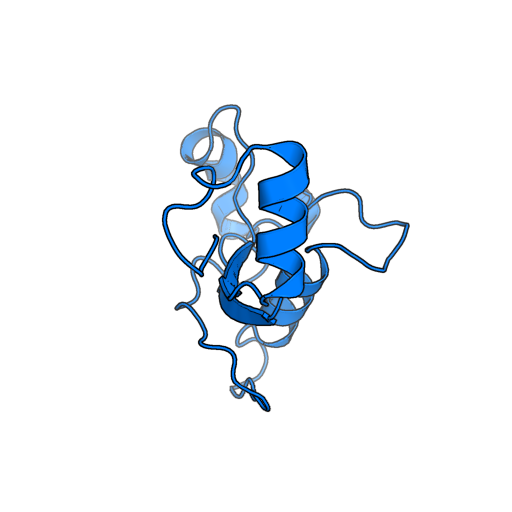75 79 ALA A N 1
ATOM 604 C CA . ALA A 1 79 ? 0.979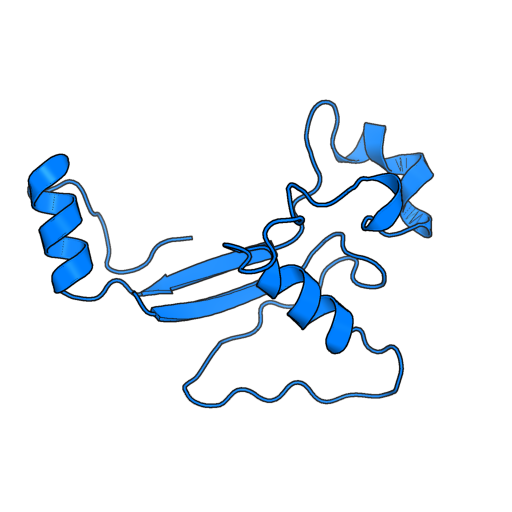 2.672 -11.904 1.00 95.75 79 ALA A CA 1
ATOM 605 C C . ALA A 1 79 ? 0.603 2.775 -10.420 1.00 95.75 79 ALA A C 1
ATOM 607 O O . ALA A 1 79 ? 1.151 3.590 -9.674 1.00 95.75 79 ALA A O 1
ATOM 608 N N . ARG A 1 80 ? -0.306 1.908 -9.965 1.00 95.75 80 ARG A N 1
ATOM 609 C CA . ARG A 1 80 ? -0.599 1.780 -8.535 1.00 95.75 80 ARG A CA 1
ATOM 610 C C . ARG A 1 80 ? 0.634 1.226 -7.829 1.00 95.75 80 ARG A C 1
ATOM 612 O O . ARG A 1 80 ? 1.167 0.207 -8.258 1.00 95.75 80 ARG A O 1
ATOM 619 N N . VAL A 1 81 ? 1.054 1.897 -6.759 1.00 97.38 81 VAL A N 1
ATOM 620 C CA . VAL A 1 81 ? 2.216 1.492 -5.954 1.00 97.38 81 VAL A CA 1
ATOM 621 C C . VAL A 1 81 ? 1.814 0.733 -4.695 1.00 97.38 81 VAL A C 1
ATOM 623 O O . VAL A 1 81 ? 2.465 -0.232 -4.301 1.00 97.38 81 VAL A O 1
ATOM 626 N N . MET A 1 82 ? 0.728 1.158 -4.058 1.00 97.44 82 MET A N 1
ATOM 627 C CA . MET A 1 82 ? 0.266 0.579 -2.809 1.00 97.44 82 MET A CA 1
ATOM 628 C C . MET A 1 82 ? -1.261 0.624 -2.753 1.00 97.44 82 MET A C 1
ATOM 630 O O . MET A 1 82 ? -1.875 1.644 -3.065 1.00 97.44 82 MET A O 1
ATOM 634 N N . ARG A 1 83 ? -1.869 -0.499 -2.374 1.00 97.38 83 ARG A N 1
ATOM 635 C CA . ARG A 1 83 ? -3.279 -0.605 -1.983 1.00 97.38 83 ARG A CA 1
ATOM 636 C C . ARG A 1 83 ? -3.315 -0.944 -0.500 1.00 97.38 83 ARG A C 1
ATOM 638 O O . ARG A 1 83 ? -2.569 -1.815 -0.063 1.00 97.38 83 ARG A O 1
ATOM 645 N N . THR A 1 84 ? -4.170 -0.278 0.266 1.00 97.44 84 THR A N 1
ATOM 646 C CA . THR A 1 84 ? -4.302 -0.533 1.707 1.00 97.44 84 THR A CA 1
ATOM 647 C C . THR A 1 84 ? -5.746 -0.803 2.054 1.00 97.44 84 THR A C 1
ATOM 649 O O . THR A 1 84 ? -6.630 -0.204 1.459 1.00 97.44 84 THR A O 1
ATOM 652 N N . LYS A 1 85 ? -5.983 -1.693 3.010 1.00 97.50 85 LYS A N 1
ATOM 653 C CA . LYS A 1 85 ? -7.314 -1.964 3.542 1.00 97.50 85 LYS A CA 1
ATOM 654 C C . LYS A 1 85 ? -7.362 -1.559 5.005 1.00 97.50 85 LYS A C 1
ATOM 656 O O . LYS A 1 85 ? -6.436 -1.863 5.761 1.00 97.50 85 LYS A O 1
ATOM 661 N N . TRP A 1 86 ? -8.442 -0.899 5.399 1.00 96.81 86 TRP A N 1
ATOM 662 C CA . TRP A 1 86 ? -8.615 -0.342 6.736 1.00 96.81 86 TRP A CA 1
ATOM 663 C C . TRP A 1 86 ? -9.926 -0.805 7.351 1.00 96.81 86 TRP A C 1
ATOM 665 O O . TRP A 1 86 ? -10.941 -0.873 6.663 1.00 96.81 86 TRP A O 1
ATOM 675 N N . THR A 1 87 ? -9.914 -1.052 8.656 1.00 97.19 87 THR A N 1
ATOM 676 C CA . THR A 1 87 ? -11.129 -1.175 9.463 1.00 97.19 87 THR A CA 1
ATOM 677 C C . THR A 1 87 ? -11.478 0.187 10.057 1.00 97.19 87 THR A C 1
ATOM 679 O O . THR A 1 87 ? -10.616 0.887 10.606 1.00 97.19 87 THR A O 1
ATOM 682 N N . LEU A 1 88 ? -12.750 0.555 9.945 1.00 96.31 88 LEU A N 1
ATOM 683 C CA . LEU A 1 88 ? -13.318 1.769 10.515 1.00 96.31 88 LEU A CA 1
ATOM 684 C C . LEU A 1 88 ? -13.565 1.587 12.012 1.00 96.31 88 LEU A C 1
ATOM 686 O O . LEU A 1 88 ? -14.117 0.580 12.457 1.00 96.31 88 LEU A O 1
ATOM 690 N N . GLU A 1 89 ? -13.188 2.588 12.793 1.00 95.94 89 GLU A N 1
ATOM 691 C CA . GLU A 1 89 ? -13.547 2.678 14.202 1.00 95.94 89 GLU A CA 1
ATOM 692 C C . GLU A 1 89 ? -14.920 3.357 14.342 1.00 95.94 89 GLU A C 1
ATOM 694 O O . GLU A 1 89 ? -15.343 4.096 13.447 1.00 95.94 89 GLU A O 1
ATOM 699 N N . PRO A 1 90 ? -15.631 3.175 15.470 1.00 94.50 90 PRO A N 1
ATOM 700 C CA . PRO A 1 90 ? -16.948 3.786 15.668 1.00 94.50 90 PRO A CA 1
ATOM 701 C C . PRO A 1 90 ? -16.967 5.309 15.464 1.00 94.50 90 PRO A C 1
ATOM 703 O O . PRO A 1 90 ? -17.949 5.854 14.963 1.00 94.50 90 PRO A O 1
ATOM 706 N N . ALA A 1 91 ? -15.870 5.991 15.810 1.00 95.44 91 ALA A N 1
ATOM 707 C CA . ALA A 1 91 ? -15.711 7.424 15.580 1.00 95.44 91 ALA A CA 1
ATOM 708 C C . ALA A 1 91 ? -15.641 7.781 14.083 1.00 95.44 91 ALA A C 1
ATOM 710 O O . ALA A 1 91 ? -16.224 8.785 13.677 1.00 95.44 91 ALA A O 1
ATOM 711 N N . ASP A 1 92 ? -14.994 6.949 13.259 1.00 94.88 92 ASP A N 1
ATOM 712 C CA . ASP A 1 92 ? -14.913 7.159 11.809 1.00 94.88 92 ASP A CA 1
ATOM 713 C C . ASP A 1 92 ? -16.294 6.995 11.162 1.00 94.88 92 ASP A C 1
ATOM 715 O O . ASP A 1 92 ? -16.720 7.830 10.366 1.00 94.88 92 ASP A O 1
ATOM 719 N N . VAL A 1 93 ? -17.026 5.944 11.552 1.00 94.31 93 VAL A N 1
ATOM 720 C CA . VAL A 1 93 ? -18.392 5.672 11.073 1.00 94.31 93 VAL A CA 1
ATOM 721 C C . VAL A 1 93 ? -19.320 6.842 11.402 1.00 94.31 93 VAL A C 1
ATOM 723 O O . VAL A 1 93 ? -20.059 7.306 10.534 1.00 94.31 93 VAL A O 1
ATOM 726 N N . ALA A 1 94 ? -19.251 7.360 12.633 1.00 94.19 94 ALA A N 1
ATOM 727 C CA . ALA A 1 94 ? -20.042 8.513 13.055 1.00 94.19 94 ALA A CA 1
ATOM 728 C C . ALA A 1 94 ? -19.695 9.784 12.260 1.00 94.19 94 ALA A C 1
ATOM 730 O O . ALA A 1 94 ? -20.597 10.513 11.845 1.00 94.19 94 ALA A O 1
ATOM 731 N N . ALA A 1 95 ? -18.404 10.033 12.010 1.00 94.94 95 ALA A N 1
ATOM 732 C CA . ALA A 1 95 ? -17.952 11.180 11.226 1.00 94.94 95 ALA A CA 1
ATOM 733 C C . ALA A 1 95 ? -18.452 11.116 9.773 1.00 94.94 95 ALA A C 1
ATOM 735 O O . ALA A 1 95 ? -18.931 12.116 9.239 1.00 94.94 95 ALA A O 1
ATOM 736 N N . ILE A 1 96 ? -18.404 9.934 9.153 1.00 94.00 96 ILE A N 1
ATOM 737 C CA . ILE A 1 96 ? -18.906 9.714 7.789 1.00 94.00 96 ILE A CA 1
ATOM 738 C C . ILE A 1 96 ? -20.428 9.892 7.743 1.00 94.00 96 ILE A C 1
ATOM 740 O O . ILE A 1 96 ? -20.934 10.615 6.884 1.00 94.00 96 ILE A O 1
ATOM 744 N N . ALA A 1 97 ? -21.158 9.300 8.691 1.00 94.19 97 ALA A N 1
ATOM 745 C CA . ALA A 1 97 ? -22.615 9.402 8.754 1.00 94.19 97 ALA A CA 1
ATOM 746 C C . ALA A 1 97 ? -23.107 10.848 8.941 1.00 94.19 97 ALA A C 1
ATOM 748 O O . ALA A 1 97 ? -24.155 11.214 8.411 1.00 94.19 97 ALA A O 1
ATOM 749 N N . ALA A 1 98 ? -22.345 11.688 9.648 1.00 95.69 98 ALA A N 1
ATOM 750 C CA . ALA A 1 98 ? -22.672 13.103 9.821 1.00 95.69 98 ALA A CA 1
ATOM 751 C C . ALA A 1 98 ? -22.583 13.911 8.512 1.00 95.69 98 ALA A C 1
ATOM 753 O O . ALA A 1 98 ? -23.309 14.891 8.355 1.00 95.69 98 ALA A O 1
ATOM 754 N N . VAL A 1 99 ? -21.710 13.511 7.580 1.00 96.75 99 VAL A N 1
ATOM 755 C CA . VAL A 1 99 ? -21.502 14.209 6.299 1.00 96.75 99 VAL A CA 1
ATOM 756 C C . VAL A 1 99 ? -22.385 13.634 5.192 1.00 96.75 99 VAL A C 1
ATOM 758 O O . VAL A 1 99 ? -22.953 14.387 4.404 1.00 96.75 99 VAL A O 1
ATOM 761 N N . PHE A 1 100 ? -22.509 12.307 5.133 1.00 94.81 100 PHE A N 1
ATOM 762 C CA . PHE A 1 100 ? -23.121 11.595 4.007 1.00 94.81 100 PHE A CA 1
ATOM 763 C C . PHE A 1 100 ? -24.449 10.899 4.352 1.00 94.81 100 PHE A C 1
ATOM 765 O O . PHE A 1 100 ? -25.114 10.381 3.458 1.00 94.81 100 PHE A O 1
ATOM 772 N N . GLY A 1 101 ? -24.864 10.910 5.623 1.00 93.75 101 GLY A N 1
ATOM 773 C CA . GLY A 1 101 ? -26.077 10.252 6.112 1.00 93.75 101 GLY A CA 1
ATOM 774 C C . GLY A 1 101 ? -25.830 8.851 6.683 1.00 93.75 101 GLY A C 1
ATOM 775 O O . GLY A 1 101 ? -24.813 8.211 6.421 1.00 93.75 101 GLY A O 1
ATOM 776 N N . GLY A 1 102 ? -26.780 8.356 7.483 1.00 87.19 102 GLY A N 1
ATOM 777 C CA . GLY A 1 102 ? -26.644 7.094 8.230 1.00 87.19 102 GLY A CA 1
ATOM 778 C C . GLY A 1 102 ? -26.519 5.826 7.376 1.00 87.19 102 GLY A C 1
ATOM 779 O O . GLY A 1 102 ? -26.046 4.812 7.875 1.00 87.19 102 GLY A O 1
ATOM 780 N N . GLU A 1 103 ? -26.894 5.888 6.098 1.00 89.69 103 GLU A N 1
ATOM 781 C CA . GLU A 1 103 ? -26.826 4.765 5.148 1.00 89.69 103 GLU A CA 1
ATOM 782 C C . GLU A 1 103 ? -25.633 4.872 4.182 1.00 89.69 103 GLU A C 1
ATOM 784 O O . GLU A 1 103 ? -25.549 4.137 3.202 1.00 89.69 103 GLU A O 1
ATOM 789 N N . ALA A 1 104 ? -24.689 5.784 4.442 1.00 90.88 104 ALA A N 1
ATOM 790 C CA . ALA A 1 104 ? -23.546 6.018 3.561 1.00 90.88 104 ALA A CA 1
ATOM 791 C C . ALA A 1 104 ? -22.539 4.854 3.510 1.00 90.88 104 ALA A C 1
ATOM 793 O O . ALA A 1 104 ? -21.736 4.775 2.581 1.00 90.88 104 ALA A O 1
ATOM 794 N N . LEU A 1 105 ? -22.551 3.966 4.508 1.00 90.12 105 LEU A N 1
ATOM 795 C CA . LEU A 1 105 ? -21.600 2.865 4.637 1.00 90.12 105 LEU A CA 1
ATOM 796 C C . LEU A 1 105 ? -22.303 1.516 4.501 1.00 90.12 105 LEU A C 1
ATOM 798 O O . LEU A 1 105 ? -23.269 1.230 5.202 1.00 90.12 105 LEU A O 1
ATOM 802 N N . 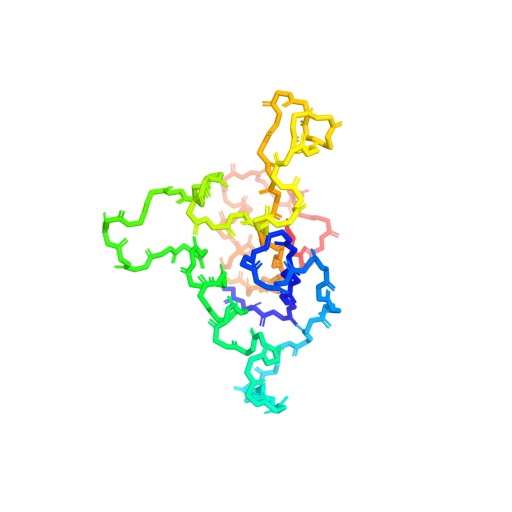SER A 1 106 ? -21.761 0.659 3.637 1.00 90.12 106 SER A N 1
ATOM 803 C CA . SER A 1 106 ? -22.218 -0.723 3.439 1.00 90.12 106 SER A CA 1
ATOM 804 C C . SER A 1 106 ? -21.454 -1.749 4.287 1.00 90.12 106 SER A C 1
ATOM 806 O O . SER A 1 106 ? -21.818 -2.924 4.307 1.00 90.12 106 SER A O 1
ATOM 808 N N . GLY A 1 107 ? -20.401 -1.327 4.995 1.00 91.44 107 GLY A N 1
ATOM 809 C CA . GLY A 1 107 ? -19.557 -2.193 5.813 1.00 91.44 107 GLY A CA 1
ATOM 810 C C . GLY A 1 107 ? -18.585 -1.412 6.699 1.00 91.44 107 GLY A C 1
ATOM 811 O O . GLY A 1 107 ? -18.509 -0.187 6.640 1.00 91.44 107 GLY A O 1
ATOM 812 N N . GLY A 1 108 ? -17.845 -2.141 7.538 1.00 93.19 108 GLY A N 1
ATOM 813 C CA . GLY A 1 108 ? -16.852 -1.581 8.463 1.00 93.19 108 GLY A CA 1
ATOM 814 C C . GLY A 1 108 ? -15.425 -1.534 7.913 1.00 93.19 108 GLY A C 1
ATOM 815 O O . GLY A 1 108 ? -14.501 -1.258 8.671 1.00 93.19 108 GLY A O 1
ATOM 816 N N . GLU A 1 109 ? -15.223 -1.835 6.631 1.00 95.19 109 GLU A N 1
ATOM 817 C CA . GLU A 1 109 ? -13.905 -1.872 5.997 1.00 95.19 109 GLU A CA 1
ATOM 818 C C . GLU A 1 109 ? -13.896 -1.059 4.705 1.00 95.19 109 GLU A C 1
ATOM 820 O O . GLU A 1 109 ? -14.887 -1.031 3.976 1.00 95.19 109 GLU A O 1
ATOM 825 N N . ILE A 1 110 ? -12.757 -0.431 4.416 1.00 93.88 110 ILE A N 1
ATOM 826 C CA . ILE A 1 110 ? -12.527 0.358 3.201 1.00 93.88 110 ILE A CA 1
ATOM 827 C C . ILE A 1 110 ? -11.190 -0.021 2.560 1.00 93.88 110 ILE A C 1
ATOM 829 O O . ILE A 1 110 ? -10.298 -0.540 3.235 1.00 93.88 110 ILE A O 1
ATOM 833 N N . THR A 1 111 ? -11.055 0.208 1.254 1.00 92.38 111 THR A N 1
ATOM 834 C CA . THR A 1 111 ? -9.844 -0.064 0.457 1.00 92.38 111 THR A CA 1
ATOM 835 C C . THR A 1 111 ? -9.524 1.112 -0.451 1.00 92.38 111 THR A C 1
ATOM 837 O O . THR A 1 111 ? -10.495 1.710 -0.961 1.00 92.38 111 THR A O 1
#

Secondary structure (DSSP, 8-state):
-EEEEEEEEEETTEEEPPPEE--SS-----STTSSHHHHHHHHHTTT-S-TT-----TTTTS-GGGGGGHHHHHTTSPPP-EEEEEEPPHHHHHHHHHHH-TTS-SSSEE-

Foldseek 3Di:
DFWFWKWFDFWALHHTDPIDGDDPDDDDDDDPPPCPVRSVVLVCVVVHPPPPDDDQDLCPTGHPVCSVCLCVVAPVHDDRGMDIKDFADPVRLVVCCVPPNNPPDPDRMDD

pLDDT: mean 94.66, std 2.77, range [84.94, 98.38]

Sequence (111 aa):
MKLIEAHATNYRNIIDADPVEIGQTTCLVGKNEAGKSAFLKALEGIPSTDPNFNEYGKITNYPRRMLSAYESDHGDGQARVMRTKWTLEPADVAAIAAVFGGEALSGGEIT

Radius of gyration: 16.61 Å; chains: 1; bounding box: 46×29×39 Å